Protein AF-A0A923YCX3-F1 (afdb_monomer)

Solvent-accessible surface area (backbone atoms only — not comparable to full-atom values): 3632 Å² total; per-residue (Å²): 133,88,88,67,84,38,75,46,80,34,86,68,88,49,76,66,58,53,54,57,46,74,70,34,91,46,47,80,46,81,44,60,57,80,80,55,69,68,59,51,51,52,54,32,40,77,68,67,74,39,77,85,77,87,124

Mean predicted aligned error: 5.55 Å

Radius of gyration: 12.59 Å; Cα contacts (8 Å, |Δi|>4): 47; chains: 1; bounding box: 21×36×30 Å

Sequence (55 aa):
MKKSSIIMLSSSLDFGDINRVKANPHVLALMEKPFDIDELIGVLEINGILTKSIR

Structure (mmCIF, N/CA/C/O backbone):
data_AF-A0A923YCX3-F1
#
_entry.id   AF-A0A923YCX3-F1
#
loop_
_atom_site.group_PDB
_atom_site.id
_atom_site.type_symbol
_atom_site.label_atom_id
_atom_site.label_alt_id
_atom_site.label_comp_id
_atom_site.label_asym_id
_atom_site.label_entity_id
_atom_site.label_seq_id
_atom_site.pdbx_PDB_ins_code
_atom_site.Cartn_x
_atom_site.Cartn_y
_atom_site.Cartn_z
_atom_site.occupancy
_atom_site.B_iso_or_equiv
_atom_site.auth_seq_id
_atom_site.auth_comp_id
_atom_site.auth_asym_id
_atom_site.auth_atom_id
_atom_site.pdbx_PDB_model_num
ATOM 1 N N . MET A 1 1 ? -8.767 -10.611 19.166 1.00 54.34 1 MET A N 1
ATOM 2 C CA . MET A 1 1 ? -7.568 -10.314 18.345 1.00 54.34 1 MET A CA 1
ATOM 3 C C . MET A 1 1 ? -7.639 -8.865 17.883 1.00 54.34 1 MET A C 1
ATOM 5 O O . MET A 1 1 ? -8.687 -8.475 17.382 1.00 54.34 1 MET A O 1
ATOM 9 N N . LYS A 1 2 ? -6.586 -8.057 18.080 1.00 64.00 2 LYS A N 1
ATOM 10 C CA . LYS A 1 2 ? -6.518 -6.704 17.496 1.00 64.00 2 LYS A CA 1
ATOM 11 C C . LYS A 1 2 ? -6.352 -6.829 15.979 1.00 64.00 2 LYS A C 1
ATOM 13 O O . LYS A 1 2 ? -5.540 -7.629 15.526 1.00 64.00 2 LYS A O 1
ATOM 18 N N . LYS A 1 3 ? -7.129 -6.061 15.216 1.00 74.00 3 LYS A N 1
ATOM 19 C CA . LYS A 1 3 ? -6.932 -5.914 13.770 1.00 74.00 3 LYS A CA 1
ATOM 20 C C . LYS A 1 3 ? -5.785 -4.926 13.552 1.00 74.00 3 LYS A C 1
ATOM 22 O O . LYS A 1 3 ? -5.826 -3.838 14.122 1.00 74.00 3 LYS A O 1
ATOM 27 N N . SER A 1 4 ? -4.788 -5.321 12.766 1.00 83.81 4 SER A N 1
ATOM 28 C CA . SER A 1 4 ? -3.671 -4.463 12.363 1.00 83.81 4 SER A CA 1
ATOM 29 C C . SER A 1 4 ? -3.773 -4.178 10.874 1.00 83.81 4 SER A C 1
ATOM 31 O O . SER A 1 4 ? -4.024 -5.092 10.089 1.00 83.81 4 SER A O 1
ATOM 33 N N . SER A 1 5 ? -3.564 -2.920 10.511 1.00 88.12 5 SER A N 1
ATOM 34 C CA . SER A 1 5 ? -3.453 -2.489 9.123 1.00 88.12 5 SER A CA 1
ATOM 35 C C . SER A 1 5 ? -2.007 -2.611 8.659 1.00 88.12 5 SER A C 1
ATOM 37 O O . SER A 1 5 ? -1.095 -2.208 9.381 1.00 88.12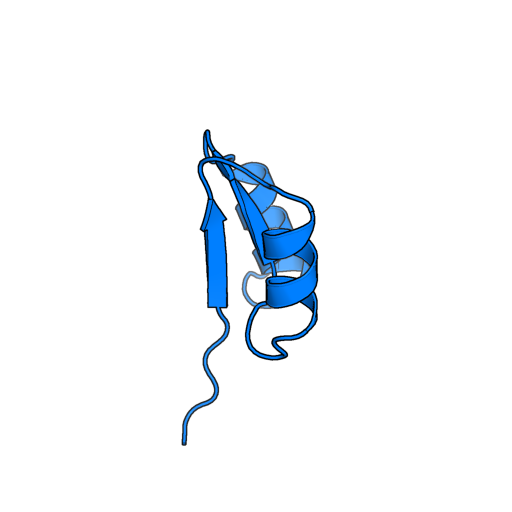 5 SER A O 1
ATOM 39 N N . ILE A 1 6 ? -1.797 -3.174 7.472 1.00 91.81 6 ILE A N 1
ATO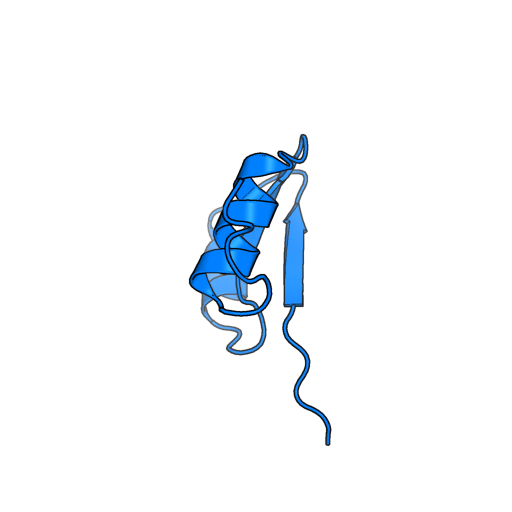M 40 C CA . ILE A 1 6 ? -0.472 -3.427 6.903 1.00 91.81 6 ILE A CA 1
ATOM 41 C C . ILE A 1 6 ? -0.301 -2.572 5.649 1.00 91.81 6 ILE A C 1
ATOM 43 O O . ILE A 1 6 ? -1.187 -2.521 4.802 1.00 91.81 6 ILE A O 1
ATOM 47 N N . ILE A 1 7 ? 0.856 -1.935 5.511 1.00 92.19 7 ILE A N 1
ATOM 48 C CA . ILE A 1 7 ? 1.316 -1.331 4.258 1.00 92.19 7 ILE A CA 1
ATOM 49 C C . ILE A 1 7 ? 2.579 -2.090 3.860 1.00 92.19 7 ILE A C 1
ATOM 51 O O . ILE A 1 7 ? 3.451 -2.322 4.698 1.00 92.19 7 ILE A O 1
ATOM 55 N N . MET A 1 8 ? 2.653 -2.537 2.610 1.00 91.94 8 MET A N 1
ATOM 56 C CA . MET A 1 8 ? 3.789 -3.296 2.092 1.00 91.94 8 MET A CA 1
ATOM 57 C C . MET A 1 8 ? 4.639 -2.420 1.179 1.00 91.94 8 MET A C 1
ATOM 59 O O . MET A 1 8 ? 4.098 -1.680 0.369 1.00 91.94 8 MET A O 1
ATOM 63 N N . LEU A 1 9 ? 5.963 -2.539 1.286 1.00 91.50 9 LEU A N 1
ATOM 64 C CA . LEU A 1 9 ? 6.927 -1.820 0.453 1.00 91.50 9 LEU A CA 1
ATOM 65 C C . LEU A 1 9 ? 7.809 -2.829 -0.292 1.00 91.50 9 LEU A C 1
ATOM 67 O O . LEU A 1 9 ? 8.561 -3.574 0.345 1.00 91.50 9 LEU A O 1
ATOM 71 N N . SER A 1 10 ? 7.747 -2.848 -1.623 1.00 90.19 10 SER A N 1
ATOM 72 C CA . SER A 1 10 ? 8.488 -3.804 -2.458 1.00 90.19 10 SER A CA 1
ATOM 73 C C . SER A 1 10 ? 9.528 -3.126 -3.348 1.00 90.19 10 SER A C 1
ATOM 75 O O . SER A 1 10 ? 9.331 -2.008 -3.804 1.00 90.19 10 SER A O 1
ATOM 77 N N . SER A 1 11 ? 10.647 -3.812 -3.604 1.00 88.25 11 SER A N 1
ATOM 78 C CA . SER A 1 11 ? 11.662 -3.362 -4.574 1.00 88.25 11 SER A CA 1
ATOM 79 C C . SER A 1 11 ? 11.281 -3.659 -6.029 1.00 88.25 11 SER A C 1
ATOM 81 O O . SER A 1 11 ? 11.909 -3.130 -6.936 1.00 88.25 11 SER A O 1
ATOM 83 N N . SER A 1 12 ? 10.319 -4.554 -6.244 1.00 80.25 12 SER A N 1
ATOM 84 C CA . SER A 1 12 ? 9.818 -4.949 -7.557 1.00 80.25 12 SER A CA 1
ATOM 85 C C . SER A 1 12 ? 8.342 -5.289 -7.428 1.00 80.25 12 SER A C 1
ATOM 87 O O . SER A 1 12 ? 7.963 -6.059 -6.541 1.00 80.25 12 SER A O 1
ATOM 89 N N . LEU A 1 13 ? 7.514 -4.723 -8.295 1.00 78.00 13 LEU A N 1
ATOM 90 C CA . LEU A 1 13 ? 6.095 -5.041 -8.367 1.00 78.00 13 LEU A CA 1
ATOM 91 C C . LEU A 1 13 ? 5.852 -5.910 -9.594 1.00 78.00 13 LEU A C 1
ATOM 93 O O . LEU A 1 13 ? 5.666 -5.402 -10.697 1.00 78.00 13 LEU A O 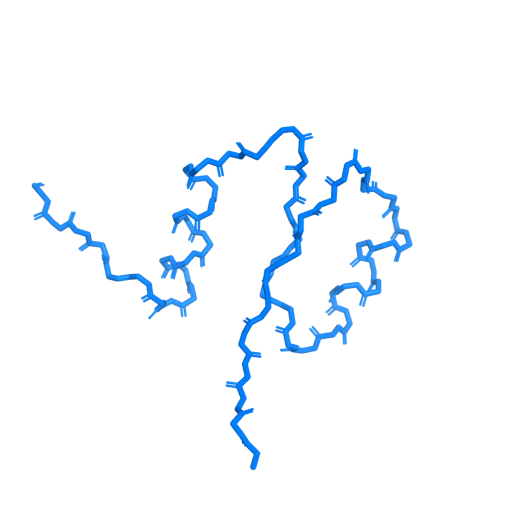1
ATOM 97 N N . ASP A 1 14 ? 5.874 -7.230 -9.412 1.00 80.44 14 ASP A N 1
ATOM 98 C CA . ASP A 1 14 ? 5.350 -8.118 -10.443 1.00 80.44 14 ASP A CA 1
ATOM 99 C C . ASP A 1 14 ? 3.819 -8.251 -10.326 1.00 80.44 14 ASP A C 1
ATOM 101 O O . ASP A 1 14 ? 3.199 -7.980 -9.289 1.00 80.44 14 ASP A O 1
ATOM 105 N N . PHE A 1 15 ? 3.174 -8.642 -11.428 1.00 77.88 15 PHE A N 1
ATOM 106 C CA . PHE A 1 15 ? 1.717 -8.794 -11.472 1.00 77.88 15 PHE A CA 1
ATOM 107 C C . PHE A 1 15 ? 1.192 -9.833 -10.464 1.00 77.88 15 PHE A C 1
ATOM 109 O O . PHE A 1 15 ? 0.045 -9.731 -10.019 1.00 77.88 15 PHE A O 1
ATOM 116 N N . GLY A 1 16 ? 2.001 -10.829 -10.093 1.00 82.19 16 GLY A N 1
ATOM 117 C CA . GLY A 1 16 ? 1.629 -11.854 -9.121 1.00 82.19 16 GLY A CA 1
ATOM 118 C C . GLY A 1 16 ? 1.557 -11.295 -7.702 1.00 82.19 16 GLY A C 1
ATOM 119 O O . GLY A 1 16 ? 0.583 -11.544 -6.985 1.00 82.19 16 GLY A O 1
ATOM 120 N N . ASP A 1 17 ? 2.541 -10.487 -7.323 1.00 80.94 17 ASP A N 1
ATOM 121 C CA . ASP A 1 17 ? 2.627 -9.812 -6.034 1.00 80.94 17 ASP A CA 1
ATOM 122 C C . ASP A 1 17 ? 1.461 -8.844 -5.835 1.00 80.94 17 ASP A C 1
ATOM 124 O O . ASP A 1 17 ? 0.793 -8.890 -4.799 1.00 80.94 17 ASP A O 1
ATOM 128 N N . ILE A 1 18 ? 1.138 -8.041 -6.853 1.00 85.25 18 ILE A N 1
ATOM 129 C CA . ILE A 1 18 ? 0.002 -7.110 -6.808 1.00 85.25 18 ILE A CA 1
ATOM 130 C C . ILE A 1 18 ? -1.309 -7.862 -6.554 1.00 85.25 18 ILE A C 1
ATOM 132 O O . ILE A 1 18 ? -2.097 -7.468 -5.690 1.00 85.25 18 ILE A O 1
ATOM 136 N N . ASN A 1 19 ? -1.550 -8.955 -7.282 1.00 87.12 19 ASN A N 1
ATOM 137 C CA . ASN A 1 19 ? -2.780 -9.735 -7.145 1.00 87.12 19 ASN A CA 1
ATOM 138 C C . ASN A 1 19 ? -2.889 -10.395 -5.767 1.00 87.12 19 ASN A C 1
ATOM 140 O O . ASN A 1 19 ? -3.956 -10.370 -5.150 1.00 87.12 19 ASN A O 1
ATOM 144 N N . ARG A 1 20 ? -1.782 -10.941 -5.250 1.00 86.50 20 ARG A N 1
ATOM 145 C CA . ARG A 1 20 ? -1.743 -11.563 -3.921 1.00 86.50 20 ARG A CA 1
ATOM 146 C C . ARG A 1 20 ? -1.992 -10.545 -2.811 1.00 86.50 20 ARG A C 1
ATOM 148 O O . ARG A 1 20 ? -2.710 -10.849 -1.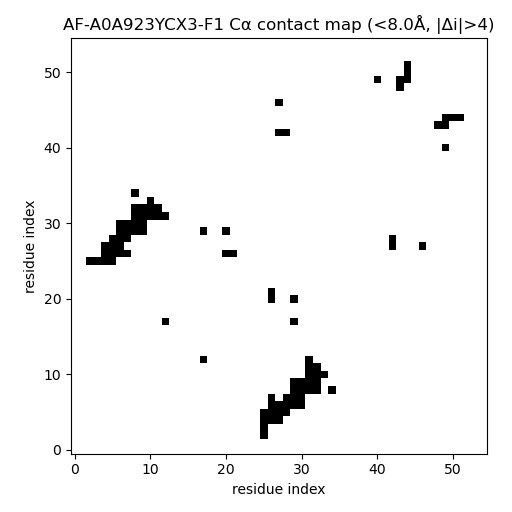861 1.00 86.50 20 ARG A O 1
ATOM 155 N N . VAL A 1 21 ? -1.424 -9.346 -2.930 1.00 90.25 21 VAL A N 1
ATOM 156 C CA . VAL A 1 21 ? -1.607 -8.280 -1.940 1.00 90.25 21 VAL A CA 1
ATOM 157 C C . VAL A 1 21 ? -3.038 -7.749 -1.953 1.00 90.25 21 VAL A C 1
ATOM 159 O O . VAL A 1 21 ? -3.646 -7.653 -0.891 1.00 90.25 21 VAL A O 1
ATOM 162 N N . LYS A 1 22 ? -3.619 -7.499 -3.133 1.00 84.25 22 LYS A N 1
ATOM 163 C CA . LYS A 1 22 ? -5.018 -7.052 -3.261 1.00 84.25 22 LYS A CA 1
ATOM 164 C C . LYS A 1 22 ? -6.030 -8.044 -2.682 1.00 84.25 22 LYS A C 1
ATOM 166 O O . LYS A 1 22 ? -7.088 -7.631 -2.223 1.00 84.25 22 LYS A O 1
ATOM 171 N N . ALA A 1 23 ? -5.717 -9.338 -2.696 1.00 88.94 23 ALA A N 1
ATOM 172 C CA . ALA A 1 23 ? -6.572 -10.368 -2.112 1.00 88.94 23 ALA A CA 1
ATOM 173 C C . ALA A 1 23 ? -6.509 -10.422 -0.571 1.00 88.94 23 ALA A C 1
ATOM 175 O O . ALA A 1 23 ? -7.346 -11.084 0.045 1.00 88.94 23 ALA A O 1
ATOM 176 N N . ASN A 1 24 ? -5.536 -9.759 0.069 1.00 90.31 24 ASN A N 1
ATOM 177 C CA . ASN A 1 24 ? -5.381 -9.773 1.520 1.00 90.31 24 ASN A CA 1
ATOM 178 C C . ASN A 1 24 ? -6.089 -8.563 2.165 1.00 90.31 24 ASN A C 1
ATOM 180 O O . ASN A 1 24 ? -5.591 -7.443 2.056 1.00 90.31 24 ASN A O 1
ATOM 184 N N . PRO A 1 25 ? -7.188 -8.764 2.919 1.00 88.62 25 PRO A N 1
ATOM 185 C CA . PRO A 1 25 ? -7.981 -7.668 3.485 1.00 88.62 25 PRO A CA 1
ATOM 186 C C . PRO A 1 25 ? -7.262 -6.873 4.585 1.00 88.62 25 PRO A C 1
ATOM 188 O O . PRO A 1 25 ? -7.775 -5.857 5.045 1.00 88.62 25 PRO A O 1
ATOM 191 N N . HIS A 1 26 ? -6.103 -7.339 5.053 1.00 89.25 26 HIS A N 1
ATOM 192 C CA . HIS A 1 26 ? -5.297 -6.632 6.045 1.00 89.25 26 HIS A CA 1
ATOM 193 C C . HIS A 1 26 ? -4.286 -5.671 5.419 1.00 89.25 26 HIS A C 1
ATOM 195 O O . HIS A 1 26 ? -3.726 -4.842 6.140 1.00 89.25 26 HIS A O 1
ATOM 201 N N . VAL A 1 27 ? -4.035 -5.779 4.111 1.00 91.69 27 VAL A N 1
ATOM 202 C CA . VAL A 1 27 ? -3.099 -4.900 3.414 1.00 91.69 27 VAL A CA 1
ATOM 203 C C . VAL A 1 27 ? -3.859 -3.724 2.820 1.00 91.69 27 VAL A C 1
ATOM 205 O O . VAL A 1 27 ? -4.731 -3.894 1.976 1.00 91.69 27 VAL A O 1
ATOM 208 N N . LEU A 1 28 ? -3.517 -2.523 3.274 1.00 91.69 28 LEU A N 1
ATOM 209 C CA . LEU A 1 28 ? -4.118 -1.277 2.813 1.00 91.69 28 LEU A CA 1
ATOM 210 C C . LEU A 1 28 ? -3.504 -0.790 1.502 1.00 91.69 28 LEU A C 1
ATOM 212 O O . LEU A 1 28 ? -4.202 -0.213 0.674 1.00 91.69 28 LEU A O 1
ATOM 216 N N . ALA A 1 29 ? -2.197 -0.992 1.332 1.00 91.62 29 ALA A N 1
ATOM 217 C CA . ALA A 1 29 ? -1.469 -0.534 0.159 1.00 91.62 29 ALA A CA 1
ATOM 218 C C . ALA A 1 29 ? -0.203 -1.361 -0.087 1.00 91.62 29 ALA A C 1
ATOM 220 O O . ALA A 1 29 ? 0.406 -1.900 0.845 1.00 91.62 29 ALA A O 1
ATOM 221 N N . LEU A 1 30 ? 0.189 -1.412 -1.358 1.00 92.12 30 LEU A N 1
ATOM 222 C CA . LEU A 1 30 ? 1.468 -1.915 -1.836 1.00 92.12 30 LEU A CA 1
ATOM 223 C C . LEU A 1 30 ? 2.190 -0.756 -2.524 1.00 92.12 30 LEU A C 1
ATOM 225 O O . LEU A 1 30 ? 1.703 -0.268 -3.537 1.00 92.12 30 LEU A O 1
ATOM 229 N N . MET A 1 31 ? 3.311 -0.333 -1.954 1.00 91.62 31 MET A N 1
ATOM 230 C CA . MET A 1 31 ? 4.140 0.772 -2.427 1.00 91.62 31 MET A CA 1
ATOM 231 C C . MET A 1 31 ? 5.424 0.232 -3.062 1.00 91.62 31 MET A C 1
ATOM 233 O O . MET A 1 31 ? 5.923 -0.836 -2.677 1.00 91.62 31 MET A O 1
ATOM 237 N N . GLU A 1 32 ? 5.977 0.975 -4.014 1.00 91.12 32 GLU A N 1
ATOM 238 C CA . GLU A 1 32 ? 7.239 0.642 -4.676 1.00 91.12 32 GLU A CA 1
ATOM 239 C C . GLU A 1 32 ? 8.422 1.375 -4.029 1.00 91.12 32 GLU A C 1
ATOM 241 O O . GLU A 1 32 ? 8.264 2.400 -3.367 1.00 91.12 32 GLU A O 1
ATOM 246 N N . LYS A 1 33 ? 9.632 0.836 -4.192 1.00 89.56 33 LYS A N 1
ATOM 247 C CA . LYS A 1 33 ? 10.874 1.541 -3.862 1.00 89.56 33 LYS A CA 1
ATOM 248 C C . LYS A 1 33 ? 11.425 2.260 -5.105 1.00 89.56 33 LYS A C 1
ATOM 250 O O . LYS A 1 33 ? 11.369 1.690 -6.189 1.00 89.56 33 LYS A O 1
ATOM 255 N N . PRO A 1 34 ? 12.092 3.418 -4.955 1.00 90.88 34 PRO A N 1
ATOM 256 C CA . PRO A 1 34 ? 12.387 4.099 -3.698 1.00 90.88 34 PRO A CA 1
ATOM 257 C C . PRO A 1 34 ? 11.122 4.657 -3.047 1.00 90.88 34 PRO A C 1
ATOM 259 O O . PRO A 1 34 ? 10.190 5.064 -3.721 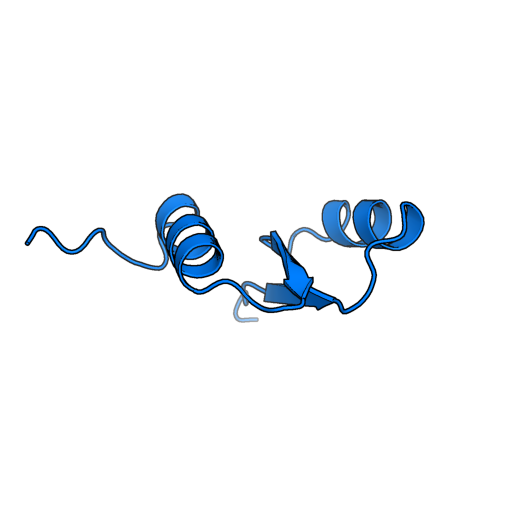1.00 90.88 34 PRO A O 1
ATOM 262 N N . PHE A 1 35 ? 11.103 4.611 -1.719 1.00 87.88 35 PHE A N 1
ATOM 263 C CA . PHE A 1 35 ? 9.939 4.983 -0.930 1.00 87.88 35 PHE A CA 1
ATOM 264 C C . PHE A 1 35 ? 9.653 6.486 -1.039 1.00 87.88 35 PHE A C 1
ATOM 266 O O . PHE A 1 35 ? 10.543 7.293 -0.762 1.00 87.88 35 PHE A O 1
ATOM 273 N N . A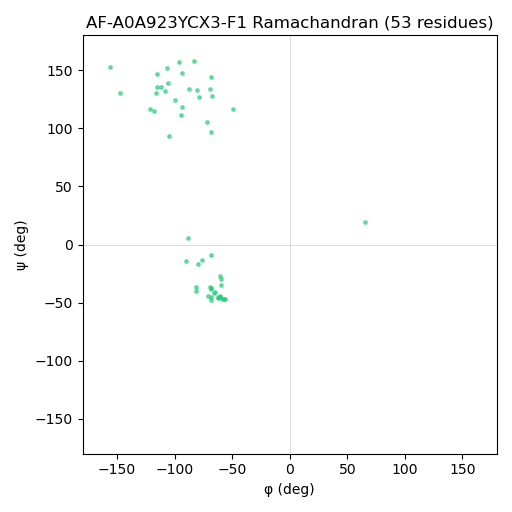SP A 1 36 ? 8.415 6.835 -1.386 1.00 92.25 36 ASP A N 1
ATOM 274 C CA . ASP A 1 36 ? 7.919 8.208 -1.402 1.00 92.25 36 ASP A CA 1
ATOM 275 C C . ASP A 1 36 ? 7.097 8.505 -0.134 1.00 92.25 36 ASP A C 1
ATOM 277 O O . ASP A 1 36 ? 6.133 7.811 0.206 1.00 92.25 36 ASP A O 1
ATOM 281 N N . ILE A 1 37 ? 7.502 9.550 0.590 1.00 92.88 37 ILE A N 1
ATOM 282 C CA . ILE A 1 37 ? 6.847 9.986 1.827 1.00 92.88 37 ILE A CA 1
ATOM 283 C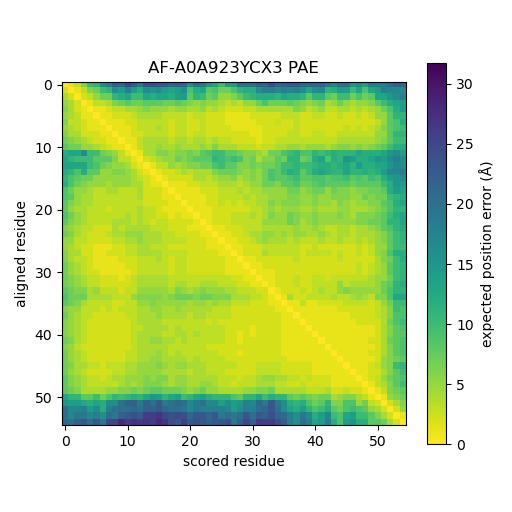 C . ILE A 1 37 ? 5.461 10.560 1.526 1.00 92.88 37 ILE A C 1
ATOM 285 O O . ILE A 1 37 ? 4.531 10.311 2.295 1.00 92.88 37 ILE A O 1
ATOM 289 N N . ASP A 1 38 ? 5.307 11.291 0.423 1.00 93.75 38 ASP A N 1
ATOM 290 C CA . ASP A 1 38 ? 4.036 11.921 0.067 1.00 93.75 38 ASP A CA 1
ATOM 291 C C . ASP A 1 38 ? 2.998 10.858 -0.318 1.00 93.75 38 ASP A C 1
ATOM 293 O O . ASP A 1 38 ? 1.832 10.948 0.078 1.00 93.75 38 ASP A O 1
ATOM 297 N N . GLU A 1 39 ? 3.436 9.785 -0.987 1.00 93.56 39 GLU A N 1
ATOM 298 C CA . GLU A 1 39 ? 2.604 8.611 -1.262 1.00 93.56 39 GLU A CA 1
ATOM 299 C C . GLU A 1 39 ? 2.129 7.947 0.043 1.00 93.56 39 GLU A C 1
ATOM 301 O O . GLU A 1 39 ? 0.936 7.663 0.193 1.00 93.56 39 GLU A O 1
ATOM 306 N N . LEU A 1 40 ? 3.018 7.754 1.031 1.00 92.56 40 LEU A N 1
ATOM 307 C CA . LEU A 1 40 ? 2.623 7.186 2.326 1.00 92.56 40 LEU A CA 1
ATOM 308 C C . LEU A 1 40 ? 1.617 8.082 3.046 1.00 92.56 40 LEU A C 1
ATOM 310 O O . LEU A 1 40 ? 0.628 7.577 3.578 1.00 92.56 40 LEU A O 1
ATOM 314 N N . ILE A 1 41 ? 1.861 9.394 3.087 1.00 93.88 41 ILE A N 1
ATOM 315 C CA . ILE A 1 41 ? 0.939 10.347 3.714 1.00 93.88 41 ILE A CA 1
ATOM 316 C C . ILE A 1 41 ? -0.435 10.229 3.054 1.00 93.88 41 ILE A C 1
ATOM 318 O O . ILE A 1 41 ? -1.429 10.065 3.763 1.00 93.88 41 ILE A O 1
ATOM 322 N N . GLY A 1 42 ? -0.492 10.193 1.720 1.00 93.38 42 GLY A N 1
ATOM 323 C CA . GLY A 1 42 ? -1.731 9.984 0.974 1.00 93.38 42 GLY A CA 1
ATOM 324 C C . GLY A 1 42 ? -2.451 8.690 1.365 1.00 93.38 42 GLY A C 1
ATOM 325 O O . GLY A 1 42 ? -3.650 8.713 1.652 1.00 93.38 42 GLY A O 1
ATOM 326 N N . VAL A 1 43 ? -1.733 7.565 1.456 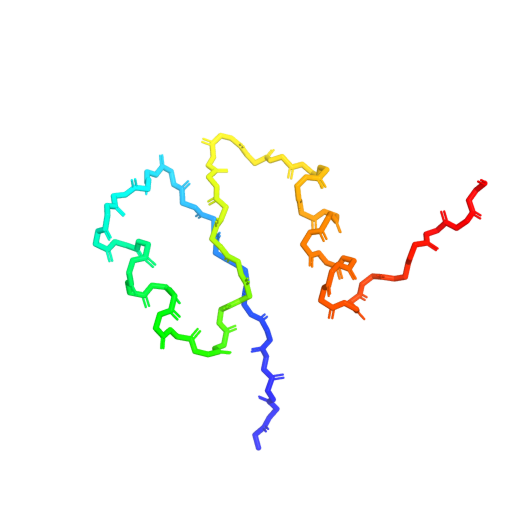1.00 92.69 43 VAL A N 1
ATOM 327 C CA . VAL A 1 43 ? -2.301 6.279 1.898 1.00 92.69 43 VAL A CA 1
ATOM 328 C C . VAL A 1 43 ? -2.849 6.372 3.325 1.00 92.69 43 VAL A C 1
ATOM 330 O O . VAL A 1 43 ? -3.951 5.886 3.592 1.00 92.69 43 VAL A O 1
ATOM 333 N N . LEU A 1 44 ? -2.117 6.990 4.251 1.00 92.62 44 LEU A N 1
ATOM 334 C CA . LEU A 1 44 ? -2.539 7.114 5.648 1.00 92.62 44 LEU A CA 1
ATOM 335 C C . LEU A 1 44 ? -3.755 8.037 5.808 1.00 92.62 44 LEU A C 1
ATOM 337 O O . LEU A 1 44 ? -4.631 7.735 6.620 1.00 92.62 44 LEU A O 1
ATOM 341 N N . GLU A 1 45 ? -3.839 9.119 5.033 1.00 93.31 45 GLU A N 1
ATOM 342 C CA . GLU A 1 45 ? -4.987 10.033 5.019 1.00 93.31 45 GLU A CA 1
ATOM 343 C C . GLU A 1 45 ? -6.242 9.370 4.435 1.00 93.31 45 GLU A C 1
ATOM 345 O O . GLU A 1 45 ? -7.303 9.414 5.05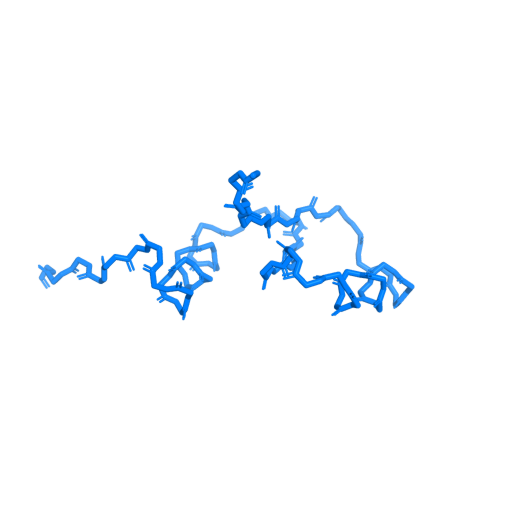9 1.00 93.31 45 GLU A O 1
ATOM 350 N N . ILE A 1 46 ? -6.129 8.696 3.281 1.00 92.50 46 ILE A N 1
ATOM 351 C CA . ILE A 1 46 ? -7.251 7.990 2.629 1.00 92.50 46 ILE A CA 1
ATOM 352 C C . ILE A 1 46 ? -7.836 6.910 3.547 1.00 92.50 46 ILE A C 1
ATOM 354 O O . ILE A 1 46 ? -9.045 6.685 3.556 1.00 92.50 46 ILE A O 1
ATOM 358 N N . ASN A 1 47 ? -6.988 6.262 4.347 1.00 90.62 47 ASN A N 1
ATOM 359 C CA . ASN A 1 47 ? -7.404 5.231 5.297 1.00 90.62 47 ASN A CA 1
ATOM 360 C C . ASN A 1 47 ? -7.789 5.786 6.682 1.00 90.62 47 ASN A C 1
ATOM 362 O O . ASN A 1 47 ? -8.045 5.004 7.598 1.00 90.62 47 ASN A O 1
ATOM 366 N N . GLY A 1 48 ? -7.828 7.112 6.861 1.00 90.00 48 GLY A N 1
ATOM 367 C CA . GLY A 1 48 ? -8.234 7.764 8.110 1.00 90.00 48 GLY A CA 1
ATOM 368 C C . GLY A 1 48 ? -7.296 7.511 9.295 1.00 90.00 48 GLY A C 1
ATOM 369 O O . GLY A 1 48 ? -7.707 7.664 10.444 1.00 90.00 48 GLY A O 1
ATOM 370 N N . ILE A 1 49 ? -6.052 7.097 9.031 1.00 89.62 49 ILE A N 1
ATOM 371 C CA . ILE A 1 49 ? -5.024 6.856 10.054 1.00 89.62 49 ILE A CA 1
ATOM 372 C C . ILE A 1 49 ? -4.364 8.175 10.453 1.00 89.62 49 ILE A C 1
ATOM 374 O O . ILE A 1 49 ? -4.095 8.402 11.633 1.00 89.62 49 ILE A O 1
ATOM 378 N N . LEU A 1 50 ? -4.111 9.043 9.472 1.00 89.00 50 LEU A N 1
ATOM 379 C CA . LEU A 1 50 ? -3.608 10.392 9.689 1.00 89.00 50 LEU A CA 1
ATOM 380 C C . LEU A 1 50 ? -4.726 11.397 9.398 1.00 89.00 50 LEU A C 1
ATOM 382 O O . LEU A 1 50 ? -5.386 11.327 8.364 1.00 89.00 50 LEU A O 1
ATOM 386 N N . THR A 1 51 ? -4.941 12.353 10.295 1.00 82.56 51 THR A N 1
ATOM 387 C CA . THR A 1 51 ? -5.775 13.523 10.002 1.00 82.56 51 THR A CA 1
ATOM 388 C C . THR A 1 51 ? -4.957 14.542 9.224 1.00 82.56 51 THR A C 1
ATOM 390 O O . THR A 1 51 ? -3.850 14.870 9.657 1.00 82.56 51 THR A O 1
ATOM 393 N N . LYS A 1 52 ? -5.517 15.091 8.136 1.00 67.25 52 LYS A N 1
ATOM 394 C CA . LYS A 1 52 ? -4.921 16.226 7.418 1.00 67.25 52 LYS A CA 1
ATOM 395 C C . LYS A 1 52 ? -4.553 17.324 8.410 1.00 67.25 52 LYS A C 1
ATOM 397 O O . LYS A 1 52 ? -5.426 17.885 9.073 1.00 67.25 52 LYS A O 1
ATOM 402 N N . SER A 1 53 ? -3.260 17.613 8.517 1.00 60.75 53 SER A N 1
ATOM 403 C CA . SER A 1 53 ? -2.784 18.742 9.306 1.00 60.75 53 SER A CA 1
ATOM 404 C C . SER A 1 53 ? -3.152 20.010 8.545 1.00 60.75 53 SER A C 1
ATOM 406 O O . SER A 1 53 ? -2.568 20.305 7.504 1.00 60.75 53 SER A O 1
ATOM 408 N N . ILE A 1 54 ? -4.176 20.716 9.022 1.00 56.03 54 ILE A N 1
ATOM 409 C CA . ILE A 1 54 ? -4.518 22.049 8.528 1.00 56.03 54 ILE A CA 1
ATOM 410 C C . ILE A 1 54 ? -3.376 22.962 8.986 1.00 56.03 54 ILE A C 1
ATOM 412 O O . ILE A 1 54 ? -3.328 23.355 10.152 1.00 56.03 54 ILE A O 1
ATOM 416 N N . ARG A 1 55 ? -2.413 23.216 8.099 1.00 52.53 55 ARG A N 1
ATOM 417 C CA . ARG A 1 55 ? -1.511 24.364 8.207 1.00 52.53 55 ARG A CA 1
ATOM 418 C C . ARG A 1 55 ? -2.082 25.518 7.408 1.00 52.53 55 ARG A C 1
ATOM 420 O O . ARG A 1 55 ? -2.562 25.253 6.284 1.00 52.53 55 ARG A O 1
#

Secondary structure (DSSP, 8-state):
-----EEEEES---HHHHHHHHT-TTEEEEEESSPPHHHHHHHHHHTTSS-----

pLDDT: mean 85.46, std 10.4, range [52.53, 93.88]

Nearest PDB structures (foldseek):
  4xlt-assembly1_A  TM=9.340E-01  e=2.466E-01  Dyadobacter fermentans DSM 18053
  3ilh-assembly1_A  TM=7.686E-01  e=5.309E-01  Cytophaga hutchinsonii ATCC 33406
  3hv2-assembly1_B  TM=7.838E-01  e=1.511E+00  Pseudomonas protegens Pf-5
  2fsp-assembly1_A  TM=6.200E-01  e=1.996E+00  Bacillus subtilis
  5fv0-assembly2_B  TM=5.459E-01  e=6.530E+00  Geobacillus thermodenitrificans

Foldseek 3Di:
DDQAADEAEDQDDDPVNVVVQVPDPRYQYYHYPPDDPVVVVVSCVVVVNDDPDPD